Protein AF-A0A1V1W3M3-F1 (afdb_monomer_lite)

Structure (mmCIF, N/CA/C/O backbone):
data_AF-A0A1V1W3M3-F1
#
_entry.id   AF-A0A1V1W3M3-F1
#
loop_
_atom_site.group_PDB
_atom_site.id
_atom_site.type_symbol
_atom_site.label_atom_id
_atom_site.label_alt_id
_atom_site.label_comp_id
_atom_site.label_asym_id
_atom_site.label_entity_id
_atom_site.label_seq_id
_atom_site.pdbx_PDB_ins_code
_atom_site.Cartn_x
_atom_site.Cartn_y
_atom_site.Cartn_z
_atom_site.occupancy
_atom_site.B_iso_or_equiv
_atom_site.auth_seq_id
_atom_site.auth_comp_id
_atom_site.auth_asym_id
_atom_site.auth_atom_id
_atom_site.pdbx_PDB_model_num
ATOM 1 N N . MET A 1 1 ? -27.127 4.113 5.542 1.00 37.28 1 MET A N 1
ATOM 2 C CA . MET A 1 1 ? -27.047 4.481 6.971 1.00 37.28 1 MET A CA 1
ATOM 3 C C . MET A 1 1 ? -26.101 3.491 7.627 1.00 37.28 1 MET A C 1
ATOM 5 O O . MET A 1 1 ? -26.504 2.353 7.824 1.00 37.28 1 MET A O 1
ATOM 9 N N . ALA A 1 2 ? -24.834 3.852 7.839 1.00 46.16 2 ALA A N 1
ATOM 10 C CA . ALA A 1 2 ? -23.937 2.994 8.612 1.00 46.16 2 ALA A CA 1
ATOM 11 C C . ALA A 1 2 ? -24.428 3.027 10.063 1.00 46.16 2 ALA A C 1
ATOM 13 O O . ALA A 1 2 ? -24.556 4.112 10.627 1.00 46.16 2 ALA A O 1
ATOM 14 N N . ALA A 1 3 ? -24.786 1.873 10.624 1.00 55.88 3 ALA A N 1
ATOM 15 C CA . ALA A 1 3 ? -25.118 1.784 12.036 1.00 55.88 3 ALA A CA 1
ATOM 16 C C . ALA A 1 3 ? -23.870 2.189 12.827 1.00 55.88 3 ALA A C 1
ATOM 18 O O . ALA A 1 3 ? -22.826 1.546 12.721 1.00 55.88 3 ALA A O 1
ATOM 19 N N . THR A 1 4 ? -23.949 3.293 13.560 1.00 59.47 4 THR A N 1
ATOM 20 C CA . THR A 1 4 ? -22.916 3.674 14.515 1.00 59.47 4 THR A CA 1
ATOM 21 C C . THR A 1 4 ? -22.939 2.618 15.610 1.00 59.47 4 THR A C 1
ATOM 23 O O . THR A 1 4 ? -23.902 2.540 16.367 1.00 59.47 4 THR A O 1
ATOM 26 N N . THR A 1 5 ? -21.929 1.752 15.658 1.00 65.25 5 THR A N 1
ATOM 27 C CA . THR A 1 5 ? -21.763 0.815 16.771 1.00 65.25 5 THR A CA 1
ATOM 28 C C . THR A 1 5 ? -21.559 1.641 18.035 1.00 65.25 5 THR A C 1
ATOM 30 O O . THR A 1 5 ? -20.508 2.257 18.202 1.00 65.25 5 THR A O 1
ATOM 33 N N . GLU A 1 6 ? -22.575 1.706 18.892 1.00 75.38 6 GLU A N 1
ATOM 34 C CA . GLU A 1 6 ? -22.479 2.331 20.210 1.00 75.38 6 GLU A CA 1
ATOM 35 C C . GLU A 1 6 ? -21.392 1.598 21.012 1.00 75.38 6 GLU A C 1
ATOM 37 O O . GLU A 1 6 ? -21.419 0.373 21.165 1.00 75.38 6 GLU A O 1
ATOM 42 N N . LEU A 1 7 ? -20.375 2.335 21.463 1.00 86.62 7 LEU A N 1
ATOM 43 C CA . LEU A 1 7 ? -19.170 1.790 22.102 1.00 86.62 7 LEU A CA 1
ATOM 44 C C . LEU A 1 7 ? -19.309 1.726 23.631 1.00 86.62 7 LEU A C 1
ATOM 46 O O . LEU A 1 7 ? -18.320 1.818 24.355 1.00 86.62 7 LEU A O 1
ATOM 50 N N . ASP A 1 8 ? -20.529 1.537 24.128 1.00 90.31 8 ASP A N 1
ATOM 51 C CA . ASP A 1 8 ? -20.859 1.672 25.554 1.00 90.31 8 ASP A CA 1
ATOM 52 C C . ASP A 1 8 ? -20.562 0.407 26.376 1.00 90.31 8 ASP A C 1
ATOM 54 O O . ASP A 1 8 ? -20.798 0.354 27.583 1.00 90.31 8 ASP A O 1
ATOM 58 N N . THR A 1 9 ? -20.012 -0.634 25.741 1.00 93.56 9 THR A N 1
ATOM 59 C CA . THR A 1 9 ? -19.574 -1.865 26.414 1.00 93.56 9 THR A CA 1
ATOM 60 C C . THR A 1 9 ? -18.143 -2.229 26.036 1.00 93.56 9 THR A C 1
ATOM 62 O O . THR A 1 9 ? -17.696 -1.999 24.912 1.00 93.56 9 THR A O 1
ATOM 65 N N . ALA A 1 10 ? -17.426 -2.889 26.952 1.00 94.44 10 ALA A N 1
ATOM 66 C CA . ALA A 1 10 ? -16.069 -3.373 26.691 1.00 94.44 10 ALA A CA 1
ATOM 67 C C . ALA A 1 10 ? -16.004 -4.310 25.467 1.00 94.44 10 ALA A C 1
ATOM 69 O O . ALA A 1 10 ? -15.083 -4.215 24.657 1.00 94.44 10 ALA A O 1
ATOM 70 N N . THR A 1 11 ? -17.004 -5.180 25.288 1.00 95.44 11 THR A N 1
ATOM 71 C CA . THR A 1 11 ? -17.092 -6.069 24.119 1.00 95.44 11 THR A CA 1
ATOM 72 C C . THR A 1 11 ? -17.256 -5.280 22.821 1.00 95.44 11 THR A C 1
ATOM 74 O O . THR A 1 11 ? -16.572 -5.593 21.846 1.00 95.44 11 THR A O 1
ATOM 77 N N . ALA A 1 12 ? -18.103 -4.243 22.805 1.00 93.62 12 ALA A N 1
ATOM 78 C CA . ALA A 1 12 ? -18.294 -3.392 21.630 1.00 93.62 12 ALA A CA 1
ATOM 79 C C . ALA A 1 12 ? -17.005 -2.643 21.254 1.00 93.62 12 ALA A C 1
ATOM 81 O O . ALA A 1 12 ? 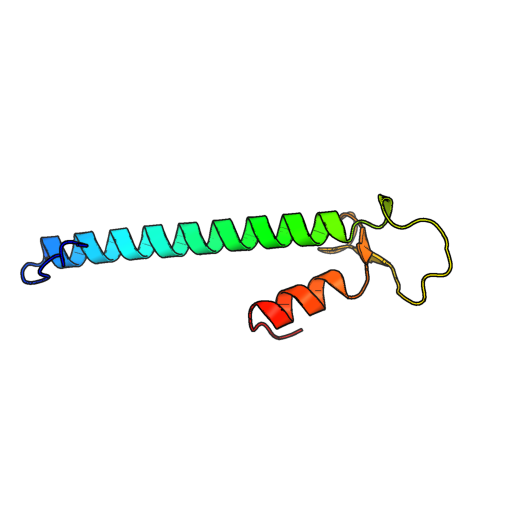-16.621 -2.637 20.084 1.00 93.62 12 ALA A O 1
ATOM 82 N N . VAL A 1 13 ? -16.278 -2.106 22.241 1.00 95.56 13 VAL A N 1
ATOM 83 C CA . VAL A 1 13 ? -14.972 -1.456 22.024 1.00 95.56 13 VAL A CA 1
ATOM 84 C C . VAL A 1 13 ? -13.957 -2.428 21.416 1.00 95.56 13 VAL A C 1
ATOM 86 O O . VAL A 1 13 ? -13.304 -2.099 20.425 1.00 95.56 13 VAL A O 1
ATOM 89 N N . LEU A 1 14 ? -13.831 -3.642 21.962 1.00 96.69 14 LEU A N 1
ATOM 90 C CA . LEU A 1 14 ? -12.888 -4.639 21.441 1.00 96.69 14 LEU A CA 1
ATOM 91 C C . LEU A 1 14 ? -13.268 -5.135 20.040 1.00 96.69 14 LEU A C 1
ATOM 93 O O . LEU A 1 14 ? -12.382 -5.392 19.223 1.00 96.69 14 LEU A O 1
ATOM 97 N N . ALA A 1 15 ? -14.563 -5.271 19.749 1.00 95.88 15 ALA A N 1
ATOM 98 C CA . ALA A 1 15 ? -15.040 -5.619 18.414 1.00 95.88 15 ALA A CA 1
ATOM 99 C C . ALA A 1 15 ? -14.682 -4.521 17.400 1.00 95.88 15 ALA A C 1
ATOM 101 O O . ALA A 1 15 ? -14.058 -4.818 16.380 1.00 95.88 15 ALA A O 1
ATOM 102 N N . ALA A 1 16 ? -14.968 -3.258 17.728 1.00 95.69 16 ALA A N 1
ATOM 103 C CA . ALA A 1 16 ? -14.624 -2.119 16.883 1.00 95.69 16 ALA A CA 1
ATOM 104 C C . ALA A 1 16 ? -13.107 -2.004 16.661 1.00 95.69 16 ALA A C 1
ATOM 106 O O . ALA A 1 16 ? -12.660 -1.780 15.539 1.00 95.69 16 ALA A O 1
ATOM 107 N N . ALA A 1 17 ? -12.289 -2.220 17.696 1.00 96.50 17 ALA A N 1
ATOM 108 C CA . ALA A 1 17 ? -10.832 -2.188 17.568 1.00 96.50 17 ALA A CA 1
ATOM 109 C C . ALA A 1 17 ? -10.303 -3.255 16.590 1.00 96.50 17 ALA A C 1
ATOM 111 O O . ALA A 1 17 ? -9.447 -2.961 15.753 1.00 96.50 17 ALA A O 1
ATOM 112 N N . ARG A 1 18 ? -10.834 -4.484 16.655 1.00 98.12 18 ARG A N 1
ATOM 113 C CA . ARG A 1 18 ? -10.475 -5.570 15.723 1.00 98.12 18 ARG A CA 1
ATOM 114 C C . ARG A 1 18 ? -10.914 -5.263 14.297 1.00 98.12 18 ARG A C 1
ATOM 116 O O . ARG A 1 18 ? -10.147 -5.494 13.368 1.00 98.12 18 ARG A O 1
ATOM 123 N N . GLU A 1 19 ? -12.112 -4.712 14.128 1.00 97.75 19 GLU A N 1
ATOM 124 C CA . GLU A 1 19 ? -12.603 -4.288 12.818 1.00 97.75 19 GLU A CA 1
ATOM 125 C C . GLU A 1 19 ? -11.691 -3.214 12.215 1.00 97.75 19 GLU A C 1
ATOM 127 O O . GLU A 1 19 ? -11.264 -3.340 11.068 1.00 97.75 19 GLU A O 1
ATOM 132 N N . ARG A 1 20 ? -11.315 -2.191 12.993 1.00 97.88 20 ARG A N 1
ATOM 133 C CA . ARG A 1 20 ? -10.408 -1.141 12.508 1.00 97.88 20 ARG A CA 1
ATOM 134 C C . ARG A 1 20 ? -9.015 -1.662 12.186 1.00 97.88 20 ARG A C 1
ATOM 136 O O . ARG A 1 20 ? -8.440 -1.203 11.204 1.00 97.88 20 ARG A O 1
ATOM 143 N N . ARG A 1 21 ? -8.504 -2.644 12.934 1.00 98.38 21 ARG A N 1
ATOM 144 C CA . ARG A 1 21 ? -7.270 -3.352 12.564 1.00 98.38 21 ARG A CA 1
ATOM 145 C C . ARG A 1 21 ? -7.419 -4.039 11.206 1.00 98.38 21 ARG A C 1
ATOM 147 O O . ARG A 1 21 ? -6.624 -3.774 10.319 1.00 98.38 21 ARG A O 1
ATOM 154 N N . ALA A 1 22 ? -8.475 -4.827 11.014 1.00 98.38 22 ALA A N 1
ATOM 155 C CA . ALA A 1 22 ? -8.710 -5.526 9.751 1.00 98.38 22 ALA A CA 1
ATOM 156 C C . ALA A 1 22 ? -8.908 -4.569 8.558 1.00 98.38 22 ALA A C 1
ATOM 158 O O . ALA A 1 22 ? -8.548 -4.899 7.430 1.00 98.38 22 ALA A O 1
ATOM 159 N N . VAL A 1 23 ? -9.492 -3.388 8.787 1.00 98.38 23 VAL A N 1
ATOM 160 C CA . VAL A 1 23 ? -9.585 -2.324 7.774 1.00 98.38 23 VAL A CA 1
ATOM 161 C 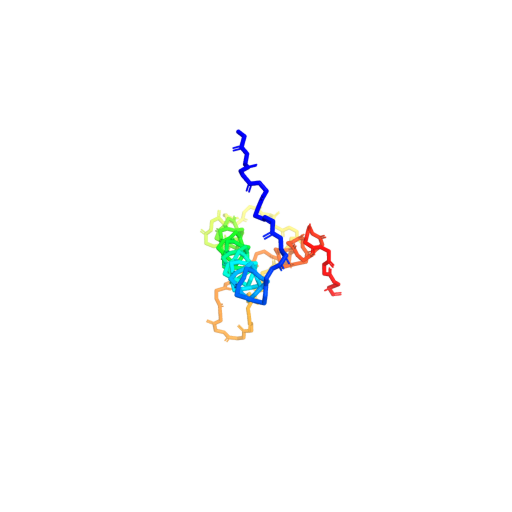C . VAL A 1 23 ? -8.203 -1.763 7.442 1.00 98.38 23 VAL A C 1
ATOM 163 O O . VAL A 1 23 ? -7.899 -1.616 6.263 1.00 98.38 23 VAL A O 1
ATOM 166 N N . ALA A 1 24 ? -7.372 -1.474 8.448 1.00 98.31 24 ALA A N 1
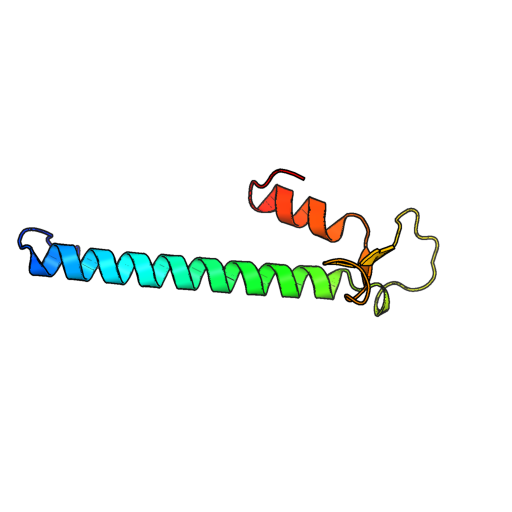ATOM 167 C CA . ALA A 1 24 ? -6.018 -0.967 8.236 1.00 98.31 24 ALA A CA 1
ATOM 168 C C . ALA A 1 24 ? -5.151 -1.969 7.457 1.00 98.31 24 ALA A C 1
ATOM 170 O O . ALA A 1 24 ? -4.542 -1.590 6.461 1.00 98.31 24 ALA A O 1
ATOM 171 N N . ASP A 1 25 ? -5.178 -3.246 7.846 1.00 98.50 25 ASP A N 1
ATOM 172 C CA . ASP A 1 25 ? -4.391 -4.301 7.197 1.00 98.50 25 ASP A CA 1
ATOM 173 C C . ASP A 1 25 ? -4.820 -4.496 5.728 1.00 98.50 25 ASP A C 1
ATOM 175 O O . ASP A 1 25 ? -3.991 -4.688 4.838 1.00 98.50 25 ASP A O 1
ATOM 179 N N . ARG A 1 26 ? -6.128 -4.397 5.444 1.00 98.38 26 ARG A N 1
ATOM 180 C CA . ARG A 1 26 ? -6.640 -4.448 4.068 1.00 98.38 26 ARG A CA 1
ATOM 181 C C . ARG A 1 26 ? -6.209 -3.231 3.251 1.00 98.38 26 ARG A C 1
ATOM 183 O O . ARG A 1 26 ? -5.768 -3.411 2.123 1.00 98.38 26 ARG A O 1
ATOM 190 N N . ALA A 1 27 ? -6.305 -2.028 3.812 1.00 98.25 27 ALA A N 1
ATOM 191 C CA . ALA A 1 27 ? -5.885 -0.811 3.122 1.00 98.25 27 ALA A CA 1
ATOM 192 C C . ALA A 1 27 ? -4.382 -0.837 2.785 1.00 98.25 27 ALA A C 1
ATOM 194 O O . ALA A 1 27 ? -3.987 -0.438 1.692 1.00 98.25 27 ALA A O 1
ATOM 195 N N . GLU A 1 28 ? -3.547 -1.363 3.686 1.00 97.69 28 GLU A N 1
ATOM 196 C CA . GLU A 1 28 ? -2.114 -1.551 3.435 1.00 97.69 28 GLU A CA 1
ATOM 197 C C . GLU A 1 28 ? -1.861 -2.574 2.314 1.00 97.69 28 GLU A C 1
ATOM 199 O O . GLU A 1 28 ? -1.045 -2.339 1.421 1.00 97.69 28 GLU A O 1
ATOM 204 N N . SER A 1 29 ? -2.616 -3.679 2.294 1.00 98.44 29 SER A N 1
ATOM 205 C CA . SER A 1 29 ? -2.546 -4.662 1.207 1.00 98.44 29 SER A CA 1
ATOM 206 C C . SER A 1 29 ? -2.960 -4.075 -0.148 1.00 98.44 29 SER A C 1
ATOM 208 O O . SER A 1 29 ? -2.279 -4.313 -1.145 1.00 98.44 29 SER A O 1
ATOM 210 N N . GLU A 1 30 ? -4.037 -3.290 -0.191 1.00 98.50 30 GLU A N 1
ATOM 211 C CA . GLU A 1 30 ? -4.500 -2.597 -1.401 1.00 98.50 30 GLU A CA 1
ATOM 212 C C . GLU A 1 30 ? -3.446 -1.597 -1.901 1.00 98.50 30 GLU A C 1
ATOM 214 O O . GLU A 1 30 ? -3.147 -1.546 -3.095 1.00 98.50 30 GLU A O 1
ATOM 219 N N . GLN A 1 31 ? -2.801 -0.859 -0.995 1.00 98.06 31 GLN A N 1
ATOM 220 C CA . GLN A 1 31 ? -1.712 0.051 -1.346 1.00 98.06 31 GLN A CA 1
ATOM 221 C C . GLN A 1 31 ? -0.503 -0.688 -1.941 1.00 98.06 31 GLN A C 1
ATOM 223 O O . GLN A 1 31 ? 0.081 -0.216 -2.917 1.00 98.06 31 GLN A O 1
ATOM 228 N N . PHE A 1 32 ? -0.146 -1.859 -1.404 1.00 96.75 32 PHE A N 1
ATOM 229 C CA . PHE A 1 32 ? 0.919 -2.692 -1.969 1.00 96.75 32 PHE A CA 1
ATOM 230 C C . PHE A 1 32 ? 0.573 -3.200 -3.377 1.00 96.75 32 PHE A C 1
ATOM 232 O O . PHE A 1 32 ? 1.424 -3.196 -4.267 1.00 96.75 32 PHE A O 1
ATOM 239 N N . GLN A 1 33 ? -0.682 -3.590 -3.614 1.00 98.25 33 GLN A N 1
ATOM 240 C CA . GLN A 1 33 ? -1.144 -3.988 -4.948 1.00 98.25 33 GLN A CA 1
ATOM 241 C C . GLN A 1 33 ? -1.044 -2.833 -5.953 1.00 98.25 33 GLN A C 1
ATOM 243 O O . GLN A 1 33 ? -0.581 -3.041 -7.075 1.00 98.25 33 GLN A O 1
ATOM 248 N N . LEU A 1 34 ? -1.410 -1.615 -5.542 1.00 98.31 34 LEU A N 1
ATOM 249 C CA . LEU A 1 34 ? -1.247 -0.412 -6.363 1.00 98.31 34 LEU A CA 1
ATOM 250 C C . LEU A 1 34 ? 0.229 -0.127 -6.674 1.00 98.31 34 LEU A C 1
ATOM 252 O O . LEU A 1 34 ? 0.550 0.208 -7.811 1.00 98.31 34 LEU A O 1
ATOM 256 N N . ALA A 1 35 ? 1.131 -0.322 -5.707 1.00 96.44 35 ALA A N 1
ATOM 257 C CA . ALA A 1 35 ? 2.571 -0.180 -5.927 1.00 96.44 35 ALA A CA 1
ATOM 258 C C . ALA A 1 35 ? 3.092 -1.184 -6.971 1.00 96.44 35 ALA A C 1
ATOM 260 O O . ALA A 1 35 ? 3.826 -0.811 -7.885 1.00 96.44 35 ALA A O 1
ATOM 261 N N . ALA A 1 36 ? 2.673 -2.451 -6.881 1.00 95.56 36 ALA A N 1
ATOM 262 C CA . ALA A 1 36 ? 3.045 -3.481 -7.851 1.00 95.56 36 ALA A CA 1
ATOM 263 C C . ALA A 1 36 ? 2.493 -3.179 -9.255 1.00 95.56 36 ALA A C 1
ATOM 265 O O . ALA A 1 36 ? 3.184 -3.377 -10.255 1.00 95.56 36 ALA A O 1
ATOM 266 N N . GLN A 1 37 ? 1.264 -2.665 -9.338 1.00 96.38 37 GLN A N 1
ATOM 267 C CA . GLN A 1 37 ? 0.663 -2.262 -10.605 1.00 96.38 37 GLN A CA 1
ATOM 268 C C . GLN A 1 37 ? 1.400 -1.069 -11.228 1.00 96.38 37 GLN A C 1
ATOM 270 O O . GLN A 1 37 ? 1.662 -1.076 -12.429 1.00 96.38 37 GLN A O 1
ATOM 275 N N . TRP A 1 38 ? 1.770 -0.077 -10.416 1.00 95.69 38 TRP A N 1
ATOM 276 C CA . TRP A 1 38 ? 2.571 1.065 -10.849 1.00 95.69 38 TRP A CA 1
ATOM 277 C C . TRP A 1 38 ? 3.936 0.630 -11.389 1.00 95.69 38 TRP A C 1
ATOM 279 O O . TRP A 1 38 ? 4.312 1.015 -12.493 1.00 95.69 38 TRP A O 1
ATOM 289 N N . ALA A 1 39 ? 4.630 -0.249 -10.665 1.00 93.88 39 ALA A N 1
ATOM 290 C CA . ALA A 1 39 ? 5.893 -0.827 -11.109 1.00 93.88 39 ALA A CA 1
ATOM 291 C C . ALA A 1 39 ? 5.769 -1.566 -12.447 1.00 93.88 39 ALA A C 1
ATOM 293 O O . ALA A 1 39 ? 6.617 -1.405 -13.319 1.00 93.88 39 ALA A O 1
ATOM 294 N N . ALA A 1 40 ? 4.696 -2.338 -12.640 1.00 92.31 40 ALA A N 1
ATOM 295 C CA . ALA A 1 40 ? 4.456 -3.037 -13.899 1.00 92.31 40 ALA A CA 1
ATOM 296 C C . ALA A 1 40 ? 4.265 -2.069 -15.082 1.00 92.31 40 ALA A C 1
ATOM 298 O O . ALA A 1 40 ? 4.746 -2.352 -16.176 1.00 92.31 40 ALA A O 1
ATOM 299 N N . MET A 1 41 ? 3.619 -0.915 -14.866 1.00 91.94 41 MET A N 1
ATOM 300 C CA . MET A 1 41 ? 3.485 0.139 -15.888 1.00 91.94 41 MET A CA 1
ATOM 301 C C . MET A 1 41 ? 4.826 0.794 -16.252 1.00 91.94 41 MET A C 1
ATOM 303 O O . MET A 1 41 ? 4.958 1.316 -17.354 1.00 91.94 41 MET A O 1
ATOM 307 N N . HIS A 1 42 ? 5.807 0.741 -15.348 1.00 89.94 42 HIS A N 1
ATOM 308 C CA . HIS A 1 42 ? 7.150 1.309 -15.515 1.00 89.94 42 HIS A CA 1
ATOM 309 C C . HIS A 1 42 ? 8.208 0.245 -15.813 1.00 89.94 42 HIS A C 1
ATOM 311 O O . HIS A 1 42 ? 9.403 0.513 -15.687 1.00 89.94 42 HIS A O 1
ATOM 317 N N . SER A 1 43 ? 7.785 -0.966 -16.185 1.00 88.25 43 SER A N 1
ATOM 318 C CA . SER A 1 43 ? 8.696 -2.027 -16.597 1.00 88.25 43 SER A CA 1
ATOM 319 C C . SER A 1 43 ? 9.466 -1.603 -17.845 1.00 88.25 43 SER A C 1
ATOM 321 O O . SER A 1 43 ? 8.877 -1.183 -18.845 1.00 88.25 43 SER A O 1
ATOM 323 N N . VAL A 1 44 ? 10.783 -1.783 -17.804 1.00 84.88 44 VAL A N 1
ATOM 324 C CA . VAL A 1 44 ? 11.679 -1.477 -18.928 1.00 84.88 44 VAL A CA 1
ATOM 325 C C . VAL A 1 44 ? 11.405 -2.362 -20.145 1.00 84.88 44 VAL A C 1
ATOM 327 O O . VAL A 1 44 ? 11.591 -1.930 -21.276 1.00 84.88 44 VAL A O 1
ATOM 330 N N . ASP A 1 45 ? 10.831 -3.552 -19.934 1.00 79.69 45 ASP A N 1
ATOM 331 C CA . ASP A 1 45 ? 10.409 -4.455 -21.011 1.00 79.69 45 ASP A CA 1
ATOM 332 C C . ASP A 1 45 ? 9.314 -3.829 -21.898 1.00 79.69 45 ASP A C 1
ATOM 334 O O . ASP A 1 45 ? 9.105 -4.255 -23.035 1.00 79.69 45 ASP A O 1
ATOM 338 N N . SER A 1 46 ? 8.606 -2.814 -21.384 1.00 67.06 46 SER A N 1
ATOM 339 C CA . SER A 1 46 ? 7.566 -2.066 -22.104 1.00 67.06 46 SER A CA 1
ATOM 340 C C . SER A 1 46 ? 8.080 -0.770 -22.751 1.00 67.06 46 SER A C 1
ATOM 342 O O . SER A 1 46 ? 7.346 -0.147 -23.523 1.00 67.06 46 SER A O 1
ATOM 344 N N . ILE A 1 47 ? 9.322 -0.360 -22.471 1.00 65.12 47 ILE A N 1
ATOM 345 C CA . ILE A 1 47 ? 9.932 0.880 -22.967 1.00 65.12 47 ILE A CA 1
ATOM 346 C C . ILE A 1 47 ? 10.833 0.523 -24.157 1.00 65.12 47 ILE A C 1
ATOM 348 O O . ILE A 1 47 ? 11.912 -0.041 -24.013 1.00 65.12 47 ILE A O 1
ATOM 352 N N . GLY A 1 48 ? 10.380 0.815 -25.379 1.00 61.66 48 GLY A N 1
ATOM 353 C CA . GLY A 1 48 ? 11.212 0.628 -26.574 1.00 61.66 48 GLY A CA 1
ATOM 354 C C . GLY A 1 48 ? 12.465 1.527 -26.557 1.00 61.66 48 GLY A C 1
ATOM 355 O O . GLY A 1 48 ?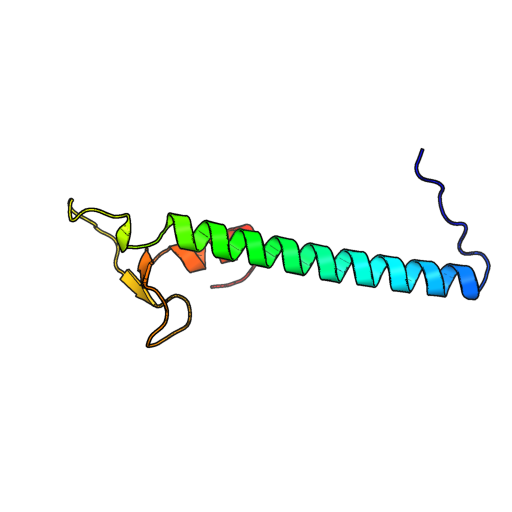 12.472 2.546 -25.870 1.00 61.66 48 GLY A O 1
ATOM 356 N N . PRO A 1 49 ? 13.501 1.239 -27.373 1.00 57.50 49 PRO A N 1
ATOM 357 C CA . PRO A 1 49 ? 14.798 1.942 -27.366 1.00 57.50 49 PRO A CA 1
ATOM 358 C C . PRO A 1 49 ? 14.761 3.403 -27.873 1.00 57.50 49 PRO A C 1
ATOM 360 O O . PRO A 1 49 ? 15.783 3.964 -28.274 1.00 57.50 49 PRO A O 1
ATOM 363 N N . ALA A 1 50 ? 13.594 4.042 -27.908 1.00 53.97 50 ALA A N 1
ATOM 364 C CA . ALA A 1 50 ? 13.427 5.388 -28.427 1.00 53.97 50 ALA A CA 1
ATOM 365 C C . ALA A 1 50 ? 13.837 6.433 -27.374 1.00 53.97 50 ALA A C 1
ATOM 367 O O . ALA A 1 50 ? 13.004 6.930 -26.628 1.00 53.97 50 ALA A O 1
ATOM 368 N N . ALA A 1 51 ? 15.131 6.770 -27.368 1.00 51.59 51 ALA A N 1
ATOM 369 C CA . ALA A 1 51 ? 15.706 7.982 -26.773 1.00 51.59 51 ALA A CA 1
ATOM 370 C C . ALA A 1 51 ? 15.239 8.284 -25.334 1.00 51.59 51 ALA A C 1
ATOM 372 O O . ALA A 1 51 ? 14.598 9.301 -25.075 1.00 51.59 51 ALA A O 1
ATOM 373 N N . VAL A 1 52 ? 15.574 7.399 -24.395 1.00 55.22 52 VAL A N 1
ATOM 374 C CA . VAL A 1 52 ? 15.229 7.568 -22.980 1.00 55.22 52 VAL A CA 1
ATOM 375 C C . VAL A 1 52 ? 16.287 8.459 -22.319 1.00 55.22 52 VAL A C 1
ATOM 377 O O . VAL A 1 52 ? 17.473 8.138 -22.316 1.00 55.22 52 VAL A O 1
ATOM 380 N N . TRP A 1 53 ? 15.869 9.623 -21.821 1.00 58.75 53 TRP A N 1
ATOM 381 C CA . TRP A 1 53 ? 16.685 10.491 -20.957 1.00 58.75 53 TRP A CA 1
ATOM 382 C C . TRP A 1 53 ? 16.846 9.902 -19.540 1.00 58.75 53 TRP A C 1
ATOM 384 O O . TRP A 1 53 ? 17.740 10.299 -18.801 1.00 58.75 53 TRP A O 1
ATOM 394 N N . GLU A 1 54 ? 15.983 8.954 -19.179 1.00 67.19 54 GLU A N 1
ATOM 395 C CA . GLU A 1 54 ? 15.856 8.344 -17.853 1.00 67.19 54 GLU A CA 1
ATOM 396 C C . GLU A 1 54 ? 16.557 6.979 -17.785 1.00 67.19 54 GLU A C 1
ATOM 398 O O . GLU A 1 54 ? 16.547 6.221 -18.760 1.00 67.19 54 GLU A O 1
ATOM 403 N N . GLY A 1 55 ? 17.179 6.672 -16.642 1.00 78.44 55 GLY A N 1
ATOM 404 C CA . GLY A 1 55 ? 17.848 5.394 -16.409 1.00 78.44 55 GLY A CA 1
ATOM 405 C C . GLY A 1 55 ? 16.900 4.251 -16.029 1.00 78.44 55 GLY A C 1
ATOM 406 O O . GLY A 1 55 ? 15.706 4.433 -15.789 1.00 78.44 55 GLY A O 1
ATOM 407 N N . GLU A 1 56 ? 17.470 3.052 -15.924 1.00 87.06 56 GLU A N 1
ATOM 408 C CA . GLU A 1 56 ? 16.799 1.848 -15.430 1.00 87.06 56 GLU A CA 1
ATOM 409 C C . GLU A 1 56 ? 17.410 1.439 -14.090 1.00 87.06 56 GLU A C 1
ATOM 411 O O . GLU A 1 56 ? 18.635 1.434 -13.934 1.00 87.06 56 GLU A O 1
ATOM 416 N N . LEU A 1 57 ? 16.571 1.075 -13.121 1.00 88.88 57 LEU A N 1
ATOM 417 C CA . LEU A 1 57 ? 17.016 0.656 -11.794 1.00 88.88 57 LEU A CA 1
ATOM 418 C C . LEU A 1 57 ? 16.260 -0.590 -11.326 1.00 88.88 57 LEU A C 1
ATOM 420 O O . LEU A 1 57 ? 15.070 -0.741 -11.615 1.00 88.88 57 LEU A O 1
ATOM 424 N N . PRO A 1 58 ? 16.911 -1.488 -10.568 1.00 89.38 58 PRO A N 1
ATOM 425 C CA . PRO A 1 58 ? 16.212 -2.604 -9.958 1.00 89.38 58 PRO A CA 1
ATOM 426 C C . PRO A 1 58 ? 15.278 -2.114 -8.850 1.00 89.38 58 PRO A C 1
ATOM 428 O O . PRO A 1 58 ? 15.706 -1.412 -7.933 1.00 89.38 58 PRO A O 1
ATOM 431 N N . ILE A 1 59 ? 14.019 -2.553 -8.880 1.00 90.56 59 ILE A N 1
ATOM 432 C CA . ILE A 1 59 ? 12.975 -2.047 -7.974 1.00 90.56 59 ILE A CA 1
ATOM 433 C C . ILE A 1 59 ? 13.270 -2.266 -6.478 1.00 90.56 59 ILE A C 1
ATOM 435 O O . ILE A 1 59 ? 12.840 -1.477 -5.641 1.00 90.56 59 ILE A O 1
ATOM 439 N N . ALA A 1 60 ? 13.988 -3.336 -6.126 1.00 89.50 60 ALA A N 1
ATOM 440 C CA . ALA A 1 60 ? 14.255 -3.719 -4.735 1.00 89.50 60 ALA A CA 1
ATOM 441 C C . ALA A 1 60 ? 15.713 -4.153 -4.479 1.00 89.50 60 ALA A C 1
ATOM 443 O O . ALA A 1 60 ? 15.998 -4.772 -3.454 1.00 89.50 60 ALA A O 1
ATOM 444 N N . GLY A 1 61 ? 16.634 -3.840 -5.397 1.00 88.62 61 GLY A N 1
ATOM 445 C CA . GLY A 1 61 ? 18.036 -4.270 -5.346 1.00 88.62 61 GLY A CA 1
ATOM 446 C C . GLY A 1 61 ? 18.391 -5.362 -6.361 1.00 88.62 61 GLY A C 1
ATOM 447 O O . GLY A 1 61 ? 17.574 -5.760 -7.186 1.00 88.62 61 GLY A O 1
ATOM 448 N N . GLU A 1 62 ? 19.640 -5.823 -6.332 1.00 92.06 62 GLU A N 1
ATOM 449 C CA . GLU A 1 62 ? 20.191 -6.721 -7.354 1.00 92.06 62 GLU A CA 1
ATOM 450 C C . GLU A 1 62 ? 19.325 -7.975 -7.591 1.00 92.06 62 GLU A C 1
ATOM 452 O O . GLU A 1 62 ? 18.897 -8.648 -6.654 1.00 92.06 62 GLU A O 1
ATOM 457 N N . GLY A 1 63 ? 19.059 -8.277 -8.866 1.00 89.81 63 GLY A N 1
ATOM 458 C CA . GLY A 1 63 ? 18.226 -9.407 -9.289 1.00 89.81 63 GLY A CA 1
ATOM 459 C C . GLY A 1 63 ? 16.716 -9.142 -9.280 1.00 89.81 63 GLY A C 1
ATOM 460 O O . GLY A 1 63 ? 15.959 -9.984 -9.764 1.00 89.81 63 GLY A O 1
ATOM 461 N N . ALA A 1 64 ? 16.264 -7.992 -8.772 1.00 91.12 64 ALA A N 1
ATOM 462 C CA . ALA A 1 64 ? 14.872 -7.574 -8.893 1.00 91.12 64 ALA A CA 1
ATOM 463 C C . ALA A 1 64 ? 14.559 -7.064 -10.317 1.00 91.12 64 ALA A C 1
ATOM 465 O O . ALA A 1 64 ? 15.468 -6.598 -11.011 1.00 91.12 64 ALA A O 1
ATOM 466 N N . PRO A 1 65 ? 13.285 -7.106 -10.752 1.00 90.56 65 PRO A N 1
ATOM 467 C CA . PRO A 1 65 ? 12.873 -6.516 -12.022 1.00 90.56 65 PRO A CA 1
ATOM 468 C C . PRO A 1 65 ? 13.298 -5.050 -12.146 1.00 90.56 65 PRO A C 1
ATOM 470 O O . PRO A 1 65 ? 13.257 -4.298 -11.166 1.00 90.56 65 PRO A O 1
ATOM 473 N N . LEU A 1 66 ? 13.694 -4.660 -13.356 1.00 92.19 66 LEU A N 1
ATOM 474 C CA . LEU A 1 66 ? 14.069 -3.287 -13.669 1.00 92.19 66 LEU A CA 1
ATOM 475 C C . LEU A 1 66 ? 12.823 -2.436 -13.938 1.00 92.19 66 LEU A C 1
ATOM 477 O O . LEU A 1 66 ? 11.877 -2.877 -14.599 1.00 92.19 66 LEU A O 1
ATOM 481 N N . VAL A 1 67 ? 12.853 -1.208 -13.434 1.00 92.25 67 VAL A N 1
ATOM 482 C CA . VAL A 1 67 ? 11.841 -0.171 -13.655 1.00 92.25 67 VAL A CA 1
ATOM 483 C C . VAL A 1 67 ? 12.512 1.142 -14.054 1.00 92.25 67 VAL A C 1
ATOM 485 O O . VAL A 1 67 ? 13.714 1.319 -13.836 1.00 92.25 67 VAL A O 1
ATOM 488 N N . ALA A 1 68 ? 11.736 2.072 -14.608 1.00 91.31 68 ALA A N 1
ATOM 489 C CA . ALA A 1 68 ? 12.191 3.441 -14.842 1.00 91.31 68 ALA A CA 1
ATOM 490 C C . ALA A 1 68 ? 12.708 4.098 -13.543 1.00 91.31 68 ALA A C 1
ATOM 492 O O . ALA A 1 68 ? 12.126 3.909 -12.470 1.00 91.31 68 ALA A O 1
ATOM 493 N N . GLU A 1 69 ? 13.777 4.891 -13.646 1.00 88.69 69 GLU A N 1
ATOM 494 C CA . GLU A 1 69 ? 14.500 5.517 -12.525 1.00 88.69 69 GLU A CA 1
ATOM 495 C C . GLU A 1 69 ? 13.597 6.257 -11.522 1.00 88.69 69 GLU A C 1
ATOM 497 O O . GLU A 1 69 ? 13.811 6.171 -10.310 1.00 88.69 69 GLU A O 1
ATOM 502 N N . PHE A 1 70 ? 12.545 6.929 -11.996 1.00 90.38 70 PHE A N 1
ATOM 503 C CA . PHE A 1 70 ? 11.637 7.700 -11.140 1.00 90.38 70 PHE A CA 1
ATOM 504 C C . PHE A 1 70 ? 10.469 6.895 -10.558 1.00 90.38 70 PHE A C 1
ATOM 506 O O . PHE A 1 70 ? 9.790 7.388 -9.655 1.00 90.38 70 PHE A O 1
ATOM 513 N N . CYS A 1 71 ? 10.275 5.638 -10.975 1.00 92.69 71 CYS A N 1
ATOM 514 C CA . CYS A 1 71 ? 9.127 4.811 -10.591 1.00 92.69 71 CYS A CA 1
ATOM 515 C C . CYS A 1 71 ? 8.901 4.775 -9.068 1.00 92.69 71 CYS A C 1
ATOM 517 O O . CYS A 1 71 ? 7.779 4.966 -8.592 1.00 92.69 71 CYS A O 1
ATOM 519 N N . VAL A 1 72 ? 9.961 4.525 -8.292 1.00 93.62 72 VAL A N 1
ATOM 520 C CA . VAL A 1 72 ? 9.872 4.401 -6.826 1.00 93.62 72 VAL A CA 1
ATOM 521 C C . VAL A 1 72 ? 9.662 5.764 -6.169 1.00 93.62 72 VAL A C 1
ATOM 523 O O . VAL A 1 72 ? 8.836 5.887 -5.262 1.00 93.62 72 VAL A O 1
ATOM 526 N N . ALA A 1 73 ? 10.382 6.787 -6.635 1.00 93.94 73 ALA A N 1
ATOM 527 C CA . ALA A 1 73 ? 10.326 8.124 -6.059 1.00 93.94 73 ALA A CA 1
ATOM 528 C C . ALA A 1 73 ? 8.948 8.777 -6.252 1.00 93.94 73 ALA A C 1
ATOM 530 O O . ALA A 1 73 ? 8.401 9.357 -5.311 1.00 93.94 73 ALA A O 1
ATOM 531 N N . GLU A 1 74 ? 8.347 8.626 -7.434 1.00 95.44 74 GLU A N 1
ATOM 532 C CA . GLU A 1 74 ? 7.017 9.163 -7.733 1.00 95.44 74 GLU A CA 1
ATOM 533 C C . GLU A 1 74 ? 5.926 8.506 -6.887 1.00 95.44 74 GLU A C 1
ATOM 535 O O . GLU A 1 74 ? 5.095 9.203 -6.294 1.00 95.44 74 GLU A O 1
ATOM 540 N N . PHE A 1 75 ? 5.951 7.174 -6.763 1.00 96.25 75 PHE A N 1
ATOM 541 C CA . PHE A 1 75 ? 4.975 6.474 -5.931 1.00 96.25 75 PHE A CA 1
ATOM 542 C C . PHE A 1 75 ? 5.131 6.854 -4.456 1.00 96.25 75 PHE A C 1
ATOM 544 O O . PHE A 1 75 ? 4.135 7.139 -3.791 1.00 96.25 75 PHE A O 1
ATOM 551 N N . ALA A 1 76 ? 6.369 6.918 -3.950 1.00 95.75 76 ALA A N 1
ATOM 552 C CA . ALA A 1 76 ? 6.662 7.329 -2.579 1.00 95.75 76 ALA A CA 1
ATOM 553 C C . ALA A 1 76 ? 6.130 8.738 -2.276 1.00 95.75 76 ALA A C 1
ATOM 555 O O . ALA A 1 76 ? 5.446 8.925 -1.264 1.00 95.75 76 ALA A O 1
ATOM 556 N N . LEU A 1 77 ? 6.360 9.701 -3.175 1.00 97.06 77 LEU A N 1
ATOM 557 C CA . LEU A 1 77 ? 5.827 11.057 -3.052 1.00 97.06 77 LEU A CA 1
ATOM 558 C C . LEU A 1 77 ? 4.292 11.061 -3.005 1.00 97.06 77 LEU A C 1
ATOM 560 O O . LEU A 1 77 ? 3.710 11.709 -2.132 1.00 97.06 77 LEU A O 1
ATOM 564 N N . ALA A 1 78 ? 3.636 10.306 -3.893 1.00 97.38 78 ALA A N 1
ATOM 565 C CA . ALA A 1 78 ? 2.175 10.233 -3.966 1.00 97.38 78 ALA A CA 1
ATOM 566 C C . ALA A 1 78 ? 1.531 9.724 -2.663 1.00 97.38 78 ALA A C 1
ATOM 568 O O . ALA A 1 78 ? 0.426 10.142 -2.312 1.00 97.38 78 ALA A O 1
ATOM 569 N N . ILE A 1 79 ? 2.226 8.857 -1.921 1.00 96.44 79 ILE A N 1
ATOM 570 C CA . ILE A 1 79 ? 1.747 8.297 -0.648 1.00 96.44 79 ILE A CA 1
ATOM 571 C C . ILE A 1 79 ? 2.331 9.001 0.591 1.00 96.44 79 ILE A C 1
ATOM 573 O O . ILE A 1 79 ? 2.159 8.521 1.715 1.00 96.44 79 ILE A O 1
ATOM 577 N N . GLY A 1 80 ? 3.027 10.127 0.406 1.00 96.81 80 GLY A N 1
ATOM 578 C CA . GLY A 1 80 ? 3.577 10.939 1.494 1.00 96.81 80 GLY A CA 1
ATOM 579 C C . GLY A 1 80 ? 4.781 10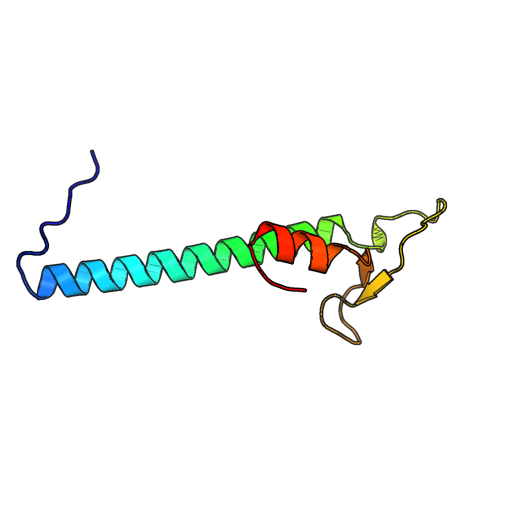.316 2.208 1.00 96.81 80 GLY A C 1
ATOM 580 O O . GLY A 1 80 ? 4.944 10.506 3.416 1.00 96.81 80 GLY A O 1
ATOM 581 N N . LYS A 1 81 ? 5.614 9.549 1.496 1.00 95.12 81 LYS A N 1
ATOM 582 C CA . LYS A 1 81 ? 6.896 9.020 1.988 1.00 95.12 81 LYS A CA 1
ATOM 583 C C . LYS A 1 81 ? 8.059 9.862 1.462 1.00 95.12 81 LYS A C 1
ATOM 585 O O . LYS A 1 81 ? 8.008 10.383 0.354 1.00 95.12 81 LYS A O 1
ATOM 590 N N . SER A 1 82 ? 9.110 9.989 2.269 1.00 92.88 82 SER A N 1
ATOM 591 C CA . SER A 1 82 ? 10.386 10.555 1.824 1.00 92.88 82 SER A CA 1
ATOM 592 C C . SER A 1 82 ? 11.132 9.569 0.925 1.00 92.88 82 SER A C 1
ATOM 594 O O . SER A 1 82 ? 10.998 8.358 1.111 1.00 92.88 82 SER A O 1
ATOM 596 N N . THR A 1 83 ? 11.942 10.102 0.015 1.00 81.19 83 THR A N 1
ATOM 597 C CA . THR A 1 83 ? 12.768 9.372 -0.957 1.00 81.19 83 THR A CA 1
ATOM 598 C C . THR A 1 83 ? 14.244 9.588 -0.690 1.00 81.19 83 THR A C 1
ATOM 600 O O . THR A 1 83 ? 14.596 10.765 -0.438 1.00 81.19 83 THR A O 1
#

Secondary structure (DSSP, 8-state):
--------SHHHHHHHHHHHHHHHHHHHHHHHHHHHHHHHHTBGGGS-SS--SS-EEEBTBTTSPEEETTHHHHHHHHTT---

Foldseek 3Di: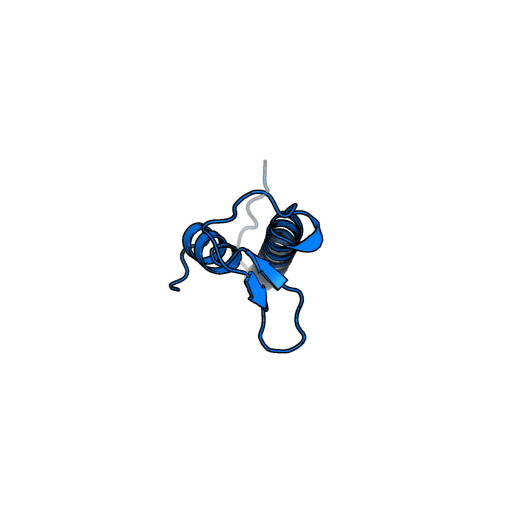
DPPDQDCPDPVSVVVVVVVVVVVVVVVVVVLVVVLVVLQVVFFVVPPPPPDDPWDWDAPPDPPHGIGTPCSVVVSCVVVVHDD

Sequence (83 aa):
MAATTELDTATAVLAAARERRAVADRAESEQFQLAAQWAAMHSVDSIGPAAVWEGELPIAGEGAPLVAEFCVAEFALAIGKST

pLDDT: mean 87.23, std 14.64, range [37.28, 98.5]

Radius of gyration: 20.03 Å; chains: 1; bounding box: 47×20×55 Å